Protein AF-A0A8T4UDH0-F1 (afdb_monomer_lite)

Structure (mmCIF, N/CA/C/O backbone):
data_AF-A0A8T4UDH0-F1
#
_entry.id   AF-A0A8T4UDH0-F1
#
loop_
_atom_site.group_PDB
_atom_site.id
_atom_site.type_symbol
_atom_site.label_atom_id
_atom_site.label_alt_id
_atom_site.label_comp_id
_atom_site.label_asym_id
_atom_site.label_entity_id
_atom_site.label_seq_id
_atom_site.pdbx_PDB_ins_code
_atom_site.Cartn_x
_atom_site.Cartn_y
_atom_site.Cartn_z
_atom_site.occupancy
_atom_site.B_iso_or_equiv
_atom_site.auth_seq_id
_atom_site.auth_comp_id
_atom_site.auth_asym_id
_atom_site.auth_atom_id
_atom_site.pdbx_PDB_model_num
ATOM 1 N N . MET A 1 1 ? 23.834 -7.304 -29.381 1.00 79.81 1 MET A N 1
ATOM 2 C CA . MET A 1 1 ? 22.741 -8.231 -29.004 1.00 79.81 1 MET A CA 1
ATOM 3 C C . MET A 1 1 ? 22.684 -8.471 -27.495 1.00 79.81 1 MET A C 1
ATOM 5 O O . MET A 1 1 ? 21.607 -8.334 -26.937 1.00 79.81 1 MET A O 1
ATOM 9 N N . LEU A 1 2 ? 23.800 -8.774 -26.812 1.00 78.12 2 LEU A N 1
ATOM 10 C CA . LEU A 1 2 ? 23.807 -8.934 -25.344 1.00 78.12 2 LEU A CA 1
ATOM 11 C C . LEU A 1 2 ? 23.577 -7.601 -24.593 1.00 78.12 2 LEU A C 1
ATOM 13 O O . LEU A 1 2 ? 22.754 -7.535 -23.687 1.00 78.12 2 LEU A O 1
ATOM 17 N N . GLU A 1 3 ? 24.232 -6.517 -25.021 1.00 76.44 3 GLU A N 1
ATOM 18 C CA . GLU A 1 3 ? 24.111 -5.189 -24.386 1.00 76.44 3 GLU A CA 1
ATOM 19 C C . GLU A 1 3 ? 22.717 -4.562 -24.548 1.00 76.44 3 GLU A C 1
ATOM 21 O O . GLU A 1 3 ? 22.191 -3.939 -23.630 1.00 76.44 3 GLU A O 1
ATOM 26 N N . THR A 1 4 ? 22.062 -4.793 -25.690 1.00 75.81 4 THR A N 1
ATOM 27 C CA . THR A 1 4 ? 20.689 -4.333 -25.953 1.00 75.81 4 THR A CA 1
ATOM 28 C C . THR A 1 4 ? 19.661 -5.025 -25.055 1.00 75.81 4 THR A C 1
ATOM 30 O O . THR A 1 4 ? 18.696 -4.395 -24.636 1.00 75.81 4 THR A O 1
ATOM 33 N N . LEU A 1 5 ? 19.874 -6.303 -24.716 1.00 76.19 5 LEU A N 1
ATOM 34 C CA . LEU A 1 5 ? 19.023 -7.031 -23.767 1.00 76.19 5 LEU A CA 1
ATOM 35 C C . LEU A 1 5 ? 19.244 -6.544 -22.328 1.00 76.19 5 LEU A C 1
ATOM 37 O O . LEU A 1 5 ? 18.282 -6.401 -21.574 1.00 76.19 5 LEU A O 1
ATOM 41 N N . ALA A 1 6 ? 20.491 -6.228 -21.965 1.00 78.62 6 ALA A N 1
ATOM 42 C CA . ALA A 1 6 ? 20.824 -5.676 -20.653 1.00 78.62 6 ALA A CA 1
ATOM 43 C C . ALA A 1 6 ? 20.183 -4.295 -20.420 1.00 78.62 6 ALA A C 1
ATOM 45 O O . ALA A 1 6 ? 19.631 -4.052 -19.349 1.00 78.62 6 ALA A O 1
ATOM 46 N N . LEU A 1 7 ? 20.185 -3.420 -21.434 1.00 74.94 7 LEU A N 1
ATOM 47 C CA . LEU A 1 7 ? 19.553 -2.094 -21.371 1.00 74.94 7 LEU A CA 1
ATOM 48 C C . LEU A 1 7 ? 18.021 -2.158 -21.234 1.00 74.94 7 LEU A C 1
ATOM 50 O O . LEU A 1 7 ? 17.428 -1.335 -20.538 1.00 74.94 7 LEU A O 1
ATOM 54 N N . LEU A 1 8 ? 17.367 -3.146 -21.856 1.00 76.00 8 LEU A N 1
ATOM 55 C CA . LEU A 1 8 ? 15.926 -3.368 -21.684 1.00 76.00 8 LEU A CA 1
ATOM 56 C C . LEU A 1 8 ? 15.591 -3.868 -20.266 1.00 76.00 8 LEU A C 1
ATOM 58 O O . LEU A 1 8 ? 14.603 -3.431 -19.672 1.00 76.00 8 LEU A O 1
ATOM 62 N N . GLY A 1 9 ? 16.429 -4.743 -19.700 1.00 80.75 9 GLY A N 1
ATOM 63 C CA . GLY A 1 9 ? 16.246 -5.278 -18.347 1.00 80.75 9 GLY A CA 1
ATOM 64 C C . GLY A 1 9 ? 16.424 -4.232 -17.240 1.00 80.75 9 GLY A C 1
ATOM 65 O O . GLY A 1 9 ? 15.641 -4.200 -16.289 1.00 80.75 9 GLY A O 1
ATOM 66 N N . THR A 1 10 ? 17.406 -3.336 -17.370 1.00 83.69 10 THR A N 1
ATOM 67 C CA . THR A 1 10 ? 17.651 -2.272 -16.380 1.00 83.69 10 THR A CA 1
ATOM 68 C C . THR A 1 10 ? 16.531 -1.232 -16.347 1.00 83.69 10 THR A C 1
ATOM 70 O O . THR A 1 10 ? 16.120 -0.823 -15.260 1.00 83.69 10 THR A O 1
ATOM 73 N N . GLY A 1 11 ? 15.971 -0.856 -17.504 1.00 85.19 11 GLY A N 1
ATOM 74 C CA . GLY A 1 11 ? 14.815 0.046 -17.573 1.00 85.19 11 GLY A CA 1
ATOM 75 C C . GLY A 1 11 ? 13.563 -0.535 -16.906 1.00 85.19 11 GLY A C 1
ATOM 76 O O . GLY A 1 11 ? 12.871 0.159 -16.161 1.00 85.19 11 GLY A O 1
ATOM 77 N N . PHE A 1 12 ? 13.308 -1.831 -17.106 1.00 86.00 12 PHE A N 1
ATOM 78 C CA . PHE A 1 12 ? 12.179 -2.523 -16.484 1.00 86.00 12 PHE A CA 1
ATOM 79 C C . PHE A 1 12 ? 12.318 -2.620 -14.955 1.00 86.00 12 PHE A C 1
ATOM 81 O O . PHE A 1 12 ? 11.361 -2.356 -14.227 1.00 86.00 12 PHE A O 1
ATOM 88 N N . LEU A 1 13 ? 13.523 -2.918 -14.454 1.00 87.00 13 LEU A N 1
ATOM 89 C CA . LEU A 1 13 ? 13.809 -2.940 -13.014 1.00 87.00 13 LEU A CA 1
ATOM 90 C C . LEU A 1 13 ? 13.610 -1.566 -12.362 1.00 87.00 13 LEU A C 1
ATOM 92 O O . LEU A 1 13 ? 12.994 -1.477 -11.300 1.00 87.00 13 LEU A O 1
ATOM 96 N N . ALA A 1 14 ? 14.074 -0.491 -13.006 1.00 88.69 14 ALA A N 1
ATOM 97 C CA . ALA A 1 14 ? 13.873 0.868 -12.507 1.00 88.69 14 ALA A CA 1
ATOM 98 C C . ALA A 1 14 ? 12.379 1.226 -12.410 1.00 88.69 14 ALA A C 1
ATOM 100 O O . ALA A 1 14 ? 11.940 1.780 -11.401 1.00 88.69 14 ALA A O 1
ATOM 101 N N . LEU A 1 15 ? 11.585 0.847 -13.419 1.00 88.62 15 LEU A N 1
ATOM 102 C CA . LEU A 1 15 ? 10.138 1.061 -13.424 1.00 88.62 15 LEU A CA 1
ATOM 103 C C . LEU A 1 15 ? 9.451 0.337 -12.253 1.00 88.62 15 LEU A C 1
ATOM 105 O O . LEU A 1 15 ? 8.631 0.935 -11.556 1.00 88.62 15 LEU A O 1
ATOM 109 N N . ILE A 1 16 ? 9.815 -0.926 -12.003 1.00 87.50 16 ILE A N 1
ATOM 110 C CA . ILE A 1 16 ? 9.269 -1.717 -10.890 1.00 87.50 16 ILE A CA 1
ATOM 111 C C . ILE A 1 16 ? 9.592 -1.069 -9.545 1.00 87.50 16 ILE A C 1
ATOM 113 O O . ILE A 1 16 ? 8.715 -0.988 -8.689 1.00 87.50 16 ILE A O 1
ATOM 117 N N . ILE A 1 17 ? 10.820 -0.586 -9.348 1.00 89.31 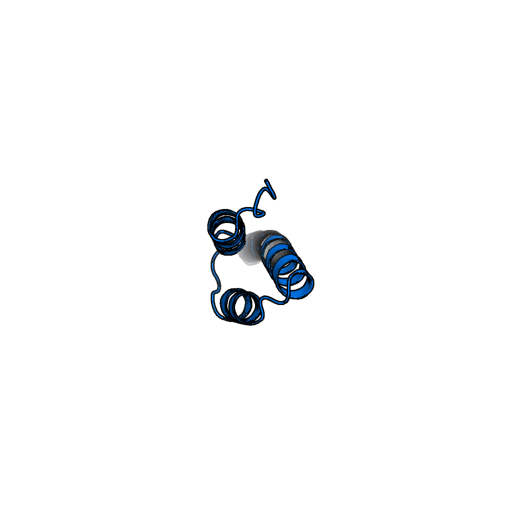17 ILE A N 1
ATOM 118 C CA . ILE A 1 17 ? 11.224 0.047 -8.086 1.00 89.31 17 ILE A CA 1
ATOM 119 C C . ILE A 1 17 ? 10.395 1.310 -7.832 1.00 89.31 17 ILE A C 1
ATOM 121 O O . ILE A 1 17 ? 9.853 1.478 -6.740 1.00 89.31 17 ILE A O 1
ATOM 125 N N . VAL A 1 18 ? 10.238 2.168 -8.844 1.00 91.25 18 VAL A N 1
ATOM 126 C CA . VAL A 1 18 ? 9.434 3.394 -8.726 1.00 91.25 18 VAL A CA 1
ATOM 127 C C . VAL A 1 18 ? 7.971 3.065 -8.424 1.00 91.25 18 VAL A C 1
ATOM 129 O O . VAL A 1 18 ? 7.395 3.640 -7.500 1.00 91.25 18 VAL A O 1
ATOM 132 N N . LEU A 1 19 ? 7.383 2.104 -9.144 1.00 87.12 19 LEU A N 1
ATOM 133 C CA . LEU A 1 19 ? 6.008 1.651 -8.910 1.00 87.12 19 LEU A CA 1
ATOM 134 C C . LEU A 1 19 ? 5.835 1.037 -7.517 1.00 87.12 19 LEU A C 1
ATOM 136 O O . LEU A 1 19 ? 4.841 1.307 -6.849 1.00 87.12 19 LEU A O 1
ATOM 140 N N . SER A 1 20 ? 6.809 0.257 -7.049 1.00 85.75 20 SER A N 1
ATOM 141 C CA . SER A 1 20 ? 6.756 -0.378 -5.734 1.00 85.75 20 SER A CA 1
ATOM 142 C C . SER A 1 20 ? 6.856 0.645 -4.602 1.00 85.75 20 SER A C 1
ATOM 144 O O . SER A 1 20 ? 6.163 0.500 -3.596 1.00 85.75 20 SER A O 1
ATOM 146 N N . ILE A 1 21 ? 7.686 1.684 -4.751 1.00 87.94 21 ILE A N 1
ATOM 147 C CA . ILE A 1 21 ? 7.778 2.783 -3.779 1.00 87.94 21 ILE A CA 1
ATOM 148 C C . ILE A 1 21 ? 6.477 3.585 -3.774 1.00 87.94 21 ILE A C 1
ATOM 150 O O . ILE A 1 21 ? 5.941 3.872 -2.704 1.00 87.94 21 ILE A O 1
ATOM 154 N N . TRP A 1 22 ? 5.943 3.905 -4.955 1.00 85.75 22 TRP A N 1
ATOM 155 C CA . TRP A 1 22 ? 4.661 4.590 -5.091 1.00 85.75 22 TRP A CA 1
ATOM 156 C C . TRP A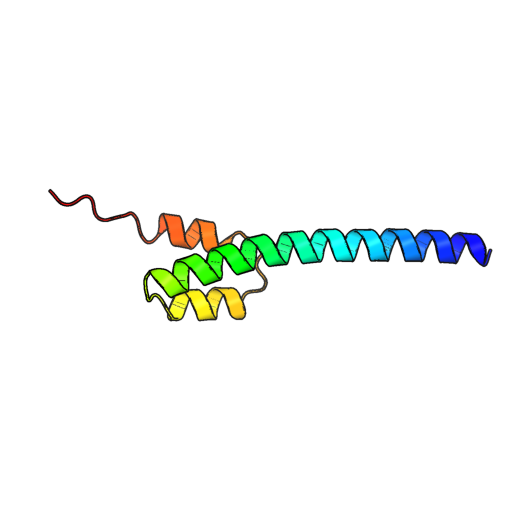 1 22 ? 3.544 3.819 -4.373 1.00 85.75 22 TRP A C 1
ATOM 158 O O . TRP A 1 22 ? 2.910 4.357 -3.466 1.00 85.75 22 TRP A O 1
ATOM 168 N N . GLU A 1 23 ? 3.377 2.533 -4.681 1.00 82.06 23 GLU A N 1
ATOM 169 C CA . GLU A 1 23 ? 2.417 1.640 -4.020 1.00 82.06 23 GLU A CA 1
ATOM 170 C C . GLU A 1 23 ? 2.606 1.580 -2.498 1.00 82.06 23 GLU A C 1
ATOM 172 O O . GLU A 1 23 ? 1.636 1.657 -1.736 1.00 82.06 23 GLU A O 1
ATOM 177 N N . ALA A 1 24 ? 3.855 1.468 -2.036 1.00 83.19 24 ALA A N 1
ATOM 178 C CA . ALA A 1 24 ? 4.174 1.391 -0.616 1.00 83.19 24 ALA A CA 1
ATOM 179 C C . ALA A 1 24 ? 3.791 2.673 0.138 1.00 83.19 24 ALA A C 1
ATOM 181 O O . ALA A 1 24 ? 3.280 2.584 1.256 1.00 83.19 24 ALA A O 1
ATOM 182 N N . ILE A 1 25 ? 3.972 3.852 -0.470 1.00 84.38 25 ILE A N 1
ATOM 183 C CA . ILE A 1 25 ? 3.581 5.137 0.129 1.00 84.38 25 ILE A CA 1
ATOM 184 C C . ILE A 1 25 ? 2.062 5.184 0.337 1.00 84.38 25 ILE A C 1
ATOM 186 O O . ILE A 1 25 ? 1.601 5.481 1.443 1.00 84.38 25 ILE A O 1
ATOM 190 N N . TRP A 1 26 ? 1.276 4.837 -0.687 1.00 77.06 26 TRP A N 1
ATOM 191 C CA . TRP A 1 26 ? -0.187 4.856 -0.591 1.00 77.06 26 TRP A CA 1
ATOM 192 C C . TRP A 1 26 ? -0.728 3.810 0.394 1.00 77.06 26 TRP A C 1
ATOM 194 O O . TRP A 1 26 ? -1.597 4.124 1.216 1.00 77.06 26 TR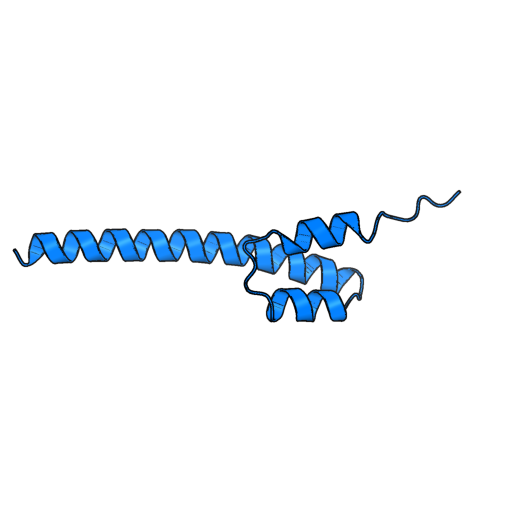P A O 1
ATOM 204 N N . LYS A 1 27 ? -0.178 2.587 0.382 1.00 75.06 27 LYS A N 1
ATOM 205 C CA . LYS A 1 27 ? -0.530 1.534 1.353 1.00 75.06 27 LYS A CA 1
ATOM 206 C C . LYS A 1 27 ? -0.150 1.908 2.780 1.00 75.06 27 LYS A C 1
ATOM 208 O O . LYS A 1 27 ? -0.968 1.753 3.687 1.00 75.06 27 LYS A O 1
ATOM 213 N N . GLY A 1 28 ? 1.058 2.433 2.983 1.00 80.31 28 GLY A N 1
ATOM 214 C CA . GLY A 1 28 ? 1.545 2.873 4.288 1.00 80.31 28 GLY A CA 1
ATOM 215 C C . GLY A 1 28 ? 0.682 3.990 4.872 1.00 80.31 28 GLY A C 1
ATOM 216 O O . GLY A 1 28 ? 0.298 3.929 6.040 1.00 80.31 28 GLY A O 1
ATOM 217 N N . PHE A 1 29 ? 0.284 4.965 4.049 1.00 78.88 29 PHE A N 1
ATOM 218 C CA . PHE A 1 29 ? -0.584 6.058 4.485 1.00 78.88 29 PHE A CA 1
ATOM 219 C C . PHE A 1 29 ? -1.990 5.574 4.883 1.00 78.88 29 PHE A C 1
ATOM 221 O O . PHE A 1 29 ? -2.537 6.018 5.898 1.00 78.88 29 PHE A O 1
ATOM 228 N N . GLY A 1 30 ? -2.557 4.625 4.128 1.00 74.25 30 GLY A N 1
ATOM 229 C CA . GLY A 1 30 ? -3.832 3.981 4.452 1.00 74.25 30 GLY A CA 1
ATOM 230 C C . GLY A 1 30 ? -3.780 3.172 5.752 1.00 74.25 30 GLY A C 1
ATOM 231 O O . GLY A 1 30 ? -4.617 3.361 6.640 1.00 74.25 30 GLY A O 1
ATOM 232 N N . MET A 1 31 ? -2.755 2.328 5.902 1.00 73.62 31 MET A N 1
ATOM 233 C CA . MET A 1 31 ? -2.532 1.541 7.117 1.00 73.62 31 MET A CA 1
ATOM 234 C C . MET A 1 31 ? -2.337 2.437 8.343 1.00 73.62 31 MET A C 1
ATOM 236 O O . MET A 1 31 ? -3.036 2.248 9.338 1.00 73.62 31 MET A O 1
ATOM 240 N N . TRP A 1 32 ? -1.480 3.463 8.257 1.00 77.25 32 TRP A N 1
ATOM 241 C CA . TRP A 1 32 ? -1.219 4.392 9.362 1.00 77.25 32 TRP A CA 1
ATOM 242 C C . TRP A 1 32 ? -2.486 5.114 9.829 1.00 77.25 32 TRP A C 1
ATOM 244 O O . TRP A 1 32 ? -2.730 5.244 11.031 1.00 77.25 32 TRP A O 1
ATOM 254 N N . ARG A 1 33 ? -3.341 5.541 8.890 1.00 73.31 33 ARG A N 1
ATOM 255 C CA . ARG A 1 33 ? -4.611 6.201 9.214 1.00 73.31 33 ARG A CA 1
ATOM 256 C C . ARG A 1 33 ? -5.622 5.242 9.853 1.00 73.31 33 ARG A C 1
ATOM 258 O O . ARG A 1 33 ? -6.303 5.643 10.796 1.00 73.31 33 ARG A O 1
ATOM 265 N N . SER A 1 34 ? -5.723 4.003 9.364 1.00 73.12 34 SER A N 1
ATOM 266 C CA . SER A 1 34 ? -6.641 2.995 9.922 1.00 73.12 34 SER A CA 1
ATOM 267 C C . SER A 1 34 ? -6.231 2.556 11.332 1.00 73.12 34 SER A C 1
ATOM 269 O O . SER A 1 34 ? -7.077 2.517 12.227 1.00 73.12 34 SER A O 1
ATOM 271 N N . ALA A 1 35 ? -4.928 2.348 11.557 1.00 76.31 35 ALA A N 1
ATOM 272 C CA . ALA A 1 35 ? -4.367 1.979 12.851 1.00 76.31 35 ALA A CA 1
ATOM 273 C C . ALA A 1 35 ? -4.608 3.076 13.895 1.00 76.31 35 ALA A C 1
ATOM 275 O O . ALA A 1 35 ? -5.011 2.789 15.019 1.00 76.31 35 ALA A O 1
ATOM 276 N N . ARG A 1 36 ? -4.442 4.350 13.511 1.00 75.88 36 ARG A N 1
ATOM 277 C CA . ARG A 1 36 ? -4.597 5.484 14.434 1.00 75.88 36 ARG A CA 1
ATOM 278 C C . ARG A 1 36 ? -6.044 5.771 14.839 1.00 75.88 36 ARG A C 1
ATOM 280 O O . ARG A 1 36 ? -6.263 6.311 15.916 1.00 75.88 36 ARG A O 1
ATOM 287 N N . ASN A 1 37 ? -7.014 5.407 14.002 1.00 73.12 37 ASN A N 1
ATOM 288 C CA . ASN A 1 37 ? -8.439 5.526 14.324 1.00 73.12 37 ASN A CA 1
ATOM 289 C C . ASN A 1 37 ? -9.035 4.222 14.900 1.00 73.12 37 ASN A C 1
ATOM 291 O O . ASN A 1 37 ? -10.231 4.185 15.169 1.00 73.12 37 ASN A O 1
ATOM 295 N N . GLY A 1 38 ? -8.245 3.153 15.074 1.00 73.69 38 GLY A N 1
ATOM 296 C CA . GLY A 1 38 ? -8.711 1.885 15.651 1.00 73.69 38 GLY A CA 1
ATOM 297 C C . GLY A 1 38 ? -9.576 1.018 14.724 1.00 73.69 38 GLY A C 1
ATOM 298 O O . GLY A 1 38 ? -10.205 0.068 15.185 1.00 73.69 38 GLY A O 1
ATOM 299 N N . HIS A 1 39 ? -9.611 1.293 13.416 1.00 72.94 39 HIS A N 1
ATOM 300 C CA . HIS A 1 39 ? -10.392 0.500 12.459 1.00 72.94 39 HIS A CA 1
ATOM 301 C C . HIS A 1 39 ? -9.566 -0.675 11.911 1.00 72.94 39 HIS A C 1
ATOM 303 O O . HIS A 1 39 ? -9.108 -0.650 10.767 1.00 72.94 39 HIS A O 1
ATOM 309 N N . LEU A 1 40 ? -9.410 -1.726 12.725 1.00 68.25 40 LEU A N 1
ATOM 310 C CA . LEU A 1 40 ? -8.670 -2.952 12.377 1.00 68.25 40 LEU A CA 1
ATOM 311 C C . LEU A 1 40 ? -9.176 -3.628 11.092 1.00 68.25 40 LEU A C 1
ATOM 313 O O . LEU A 1 40 ? -8.374 -4.131 10.311 1.00 68.25 40 LEU A O 1
ATOM 317 N N . VAL A 1 41 ? -10.485 -3.582 10.821 1.00 70.88 41 VAL A N 1
ATOM 318 C CA . VAL A 1 41 ? -11.073 -4.132 9.584 1.00 70.88 41 VAL A CA 1
ATOM 319 C C . VAL A 1 41 ? -10.481 -3.458 8.343 1.00 70.88 41 VAL A C 1
ATOM 321 O O . VAL A 1 41 ? -10.117 -4.132 7.386 1.00 70.88 41 VAL A O 1
ATOM 324 N N . TRP A 1 42 ? -10.297 -2.136 8.378 1.00 73.12 42 TRP A N 1
ATOM 325 C CA . TRP A 1 42 ? -9.712 -1.388 7.263 1.00 73.12 42 TRP A CA 1
ATOM 326 C C . TRP A 1 42 ? -8.211 -1.619 7.112 1.00 73.12 42 TRP A C 1
ATOM 328 O O . TRP A 1 42 ? -7.718 -1.652 5.986 1.00 73.12 42 TRP A O 1
ATOM 338 N N . PHE A 1 43 ? -7.500 -1.840 8.219 1.00 72.50 43 PHE A N 1
ATOM 339 C CA . PHE A 1 43 ? -6.097 -2.247 8.188 1.00 72.50 43 PHE A CA 1
ATOM 340 C C . PHE A 1 43 ? -5.929 -3.579 7.444 1.00 72.50 43 PHE A C 1
ATOM 342 O O . PHE A 1 43 ? -5.125 -3.675 6.519 1.00 72.50 43 PHE A O 1
ATOM 349 N N . VAL A 1 44 ? -6.748 -4.580 7.793 1.00 75.12 44 VAL A N 1
ATOM 350 C CA . VAL A 1 44 ? -6.725 -5.903 7.151 1.00 75.12 44 VAL A CA 1
ATOM 351 C C . VAL A 1 44 ? -7.175 -5.817 5.691 1.00 75.12 44 VAL A C 1
ATOM 353 O O . VAL A 1 44 ? -6.533 -6.413 4.833 1.00 75.12 44 VAL A O 1
ATOM 356 N N . CYS A 1 45 ? -8.201 -5.024 5.364 1.00 74.25 45 CYS A N 1
ATOM 357 C CA . CYS A 1 45 ? -8.602 -4.817 3.970 1.00 74.25 45 CYS A CA 1
ATOM 358 C C . CYS A 1 45 ? -7.472 -4.219 3.118 1.00 74.25 45 CYS A C 1
ATOM 360 O O . CYS A 1 45 ? -7.277 -4.679 2.003 1.00 74.25 45 CYS A O 1
ATOM 362 N N . ILE A 1 46 ? -6.707 -3.244 3.624 1.00 73.38 46 ILE A N 1
ATOM 363 C CA . ILE A 1 46 ? -5.573 -2.638 2.895 1.00 73.38 46 ILE A CA 1
ATOM 364 C C . ILE A 1 46 ? -4.388 -3.599 2.768 1.00 73.38 46 ILE A C 1
ATOM 366 O O . ILE A 1 46 ? -3.657 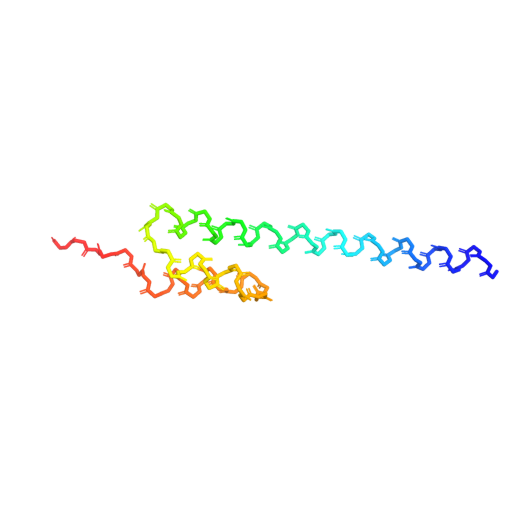-3.550 1.780 1.00 73.38 46 ILE A O 1
ATOM 370 N N . LEU A 1 47 ? -4.209 -4.486 3.746 1.00 73.31 47 LEU A N 1
ATOM 371 C CA . LEU A 1 47 ? -3.187 -5.525 3.699 1.00 73.31 47 LEU A CA 1
ATOM 372 C C . LEU A 1 47 ? -3.524 -6.612 2.663 1.00 73.31 47 LEU A C 1
ATOM 374 O O . LEU A 1 47 ? -2.638 -7.081 1.954 1.00 73.31 47 LEU A O 1
ATOM 378 N N . VAL A 1 48 ? -4.799 -7.002 2.577 1.00 73.50 48 VAL A N 1
ATOM 379 C CA . VAL A 1 48 ? -5.274 -8.106 1.726 1.00 73.50 48 VAL A CA 1
ATOM 380 C C . VAL A 1 48 ? -5.575 -7.642 0.298 1.00 73.50 48 VAL A C 1
ATOM 382 O O . VAL A 1 48 ? -5.308 -8.365 -0.661 1.00 73.50 48 VAL A O 1
ATOM 385 N N . LEU A 1 49 ? -6.104 -6.430 0.123 1.00 69.25 49 LEU A N 1
ATOM 386 C CA . LEU A 1 49 ? -6.415 -5.875 -1.191 1.00 69.25 49 LEU A CA 1
ATOM 387 C C . LEU A 1 49 ? -5.204 -5.105 -1.731 1.00 69.25 49 LEU A C 1
ATOM 389 O O . LEU A 1 49 ? -4.903 -3.992 -1.303 1.00 69.25 49 LEU A O 1
ATOM 393 N N . ASN A 1 50 ? -4.540 -5.671 -2.743 1.00 67.25 50 ASN A N 1
ATOM 394 C CA . ASN A 1 50 ? -3.520 -5.011 -3.574 1.00 67.25 50 ASN A CA 1
ATOM 395 C C . ASN A 1 50 ? -4.129 -3.929 -4.499 1.00 67.25 50 ASN A C 1
ATOM 397 O O . ASN A 1 50 ? -3.879 -3.899 -5.699 1.00 67.25 50 ASN A O 1
ATOM 401 N N . THR A 1 51 ? -4.990 -3.061 -3.973 1.00 63.53 51 THR A N 1
ATOM 402 C CA . THR A 1 51 ? -5.593 -1.972 -4.751 1.00 63.53 51 THR A CA 1
ATOM 403 C C . THR A 1 51 ? -4.703 -0.736 -4.701 1.00 63.53 51 THR A C 1
ATOM 405 O O . THR A 1 51 ? -4.418 -0.250 -3.606 1.00 63.53 51 THR A O 1
ATOM 408 N N . ILE A 1 52 ? -4.321 -0.236 -5.881 1.00 60.06 52 ILE A N 1
ATOM 409 C CA . ILE A 1 52 ? -3.378 0.867 -6.132 1.00 60.06 52 ILE A CA 1
ATOM 410 C C . ILE A 1 52 ? -3.830 2.171 -5.461 1.00 60.06 52 ILE A C 1
ATOM 412 O O . ILE A 1 52 ? -4.490 3.007 -6.073 1.00 60.06 52 ILE A O 1
ATOM 416 N N . GLY A 1 53 ? -3.589 2.322 -4.160 1.00 60.59 53 GLY A N 1
ATOM 417 C CA . GLY A 1 53 ? -3.874 3.541 -3.395 1.00 60.59 53 GLY A CA 1
ATOM 418 C C . GLY A 1 53 ? -5.321 4.062 -3.382 1.00 60.59 53 GLY A C 1
ATOM 419 O O . GLY A 1 53 ? -5.557 5.127 -2.816 1.00 60.59 53 GLY A O 1
ATOM 420 N N . ILE A 1 54 ? -6.300 3.338 -3.944 1.00 69.06 54 ILE A N 1
ATOM 421 C CA . ILE A 1 54 ? -7.711 3.768 -4.034 1.00 69.06 54 ILE A CA 1
ATOM 422 C C . ILE A 1 54 ? -8.477 3.541 -2.720 1.00 69.06 54 ILE A C 1
ATOM 424 O O . ILE A 1 54 ? -9.384 4.285 -2.350 1.00 69.06 54 ILE A O 1
ATOM 428 N N . LEU A 1 55 ? -8.083 2.510 -1.977 1.00 68.06 55 LEU A N 1
ATOM 429 C CA . LEU A 1 55 ? -8.756 2.053 -0.766 1.00 68.06 55 LEU A CA 1
ATOM 430 C C . LEU A 1 55 ? -8.729 3.081 0.391 1.00 68.06 55 LEU A C 1
ATOM 432 O O . LEU A 1 55 ? -9.759 3.268 1.040 1.00 68.06 55 LEU A O 1
ATOM 436 N N . PRO A 1 56 ? -7.633 3.838 0.618 1.00 63.75 56 PRO A N 1
ATOM 437 C CA . PRO A 1 56 ? -7.605 4.953 1.568 1.00 63.75 56 PRO A CA 1
ATOM 438 C C . PRO A 1 56 ? -8.620 6.064 1.258 1.00 63.75 56 PRO A C 1
ATOM 440 O O . PRO A 1 56 ? -9.143 6.686 2.183 1.00 63.75 56 PRO A O 1
ATOM 443 N N . ILE A 1 57 ? -8.906 6.322 -0.023 1.00 67.69 57 ILE A N 1
ATOM 444 C CA . ILE A 1 57 ? -9.861 7.360 -0.446 1.00 67.69 57 ILE A CA 1
ATOM 445 C C . ILE A 1 57 ? -11.285 6.929 -0.084 1.00 67.69 57 ILE A C 1
ATOM 447 O O . ILE A 1 57 ? -12.042 7.719 0.479 1.00 67.69 57 ILE A O 1
ATOM 451 N N . ILE A 1 58 ? -11.621 5.653 -0.304 1.00 69.81 58 ILE A N 1
ATOM 452 C CA . ILE A 1 58 ? -12.913 5.076 0.100 1.00 69.81 58 ILE A CA 1
ATOM 453 C C . ILE A 1 58 ? -13.067 5.116 1.628 1.00 69.81 58 ILE A C 1
ATOM 455 O O . ILE A 1 58 ? -14.134 5.474 2.125 1.00 69.81 58 ILE A O 1
ATOM 459 N N . TYR A 1 59 ? -12.000 4.839 2.388 1.00 65.50 59 TYR A N 1
ATOM 460 C CA . TYR A 1 59 ? -12.029 4.969 3.849 1.00 65.50 59 TYR A CA 1
ATOM 461 C C . TYR A 1 59 ? -12.336 6.401 4.309 1.00 65.50 59 TYR A C 1
ATOM 463 O O . TYR A 1 59 ? -13.144 6.597 5.219 1.00 65.50 59 TYR A O 1
ATOM 471 N N . LEU A 1 60 ? -11.714 7.403 3.674 1.00 64.00 60 LEU A N 1
ATOM 472 C CA . LEU A 1 60 ? -11.958 8.814 3.989 1.00 64.00 60 LEU A CA 1
ATOM 473 C C . LEU A 1 60 ? -13.410 9.231 3.696 1.00 64.00 60 LEU A C 1
ATOM 475 O O . LEU A 1 60 ? -13.956 10.066 4.415 1.00 64.00 60 LEU A O 1
ATOM 479 N N . LEU A 1 61 ? -14.026 8.646 2.662 1.00 66.75 61 LEU A N 1
ATOM 480 C CA . LEU A 1 61 ? -15.416 8.898 2.275 1.00 66.75 61 LEU A CA 1
ATOM 481 C C . LEU A 1 61 ? -16.432 8.200 3.194 1.00 66.75 61 LEU A C 1
ATOM 483 O O . LEU A 1 61 ? -17.476 8.780 3.483 1.00 66.75 61 LEU A O 1
ATOM 487 N N . LEU A 1 62 ? -16.138 6.985 3.675 1.00 67.81 62 LEU A N 1
ATOM 488 C CA . 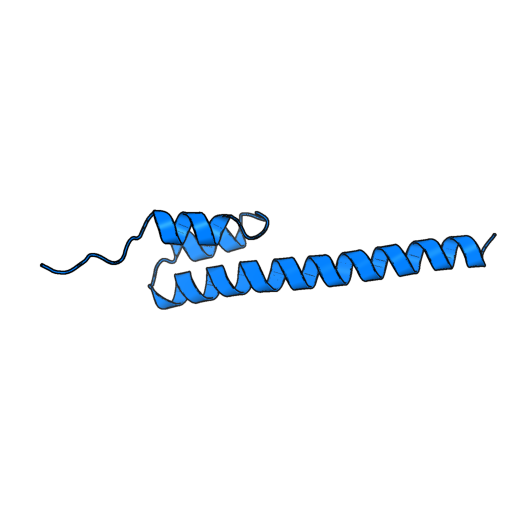LEU A 1 62 ? -17.050 6.212 4.534 1.00 67.81 62 LEU A CA 1
ATOM 489 C C . LEU A 1 62 ? -17.081 6.685 5.992 1.00 67.81 62 LEU A C 1
ATOM 491 O O . LEU A 1 62 ? -18.100 6.522 6.661 1.00 67.81 62 LEU A O 1
ATOM 495 N N . HIS A 1 63 ? -15.997 7.288 6.485 1.00 62.47 63 HIS A N 1
ATOM 496 C CA . HIS A 1 63 ? -15.940 7.858 7.832 1.00 62.47 63 HIS A CA 1
ATOM 497 C C . HIS A 1 63 ? -15.723 9.377 7.792 1.00 62.47 63 HIS A C 1
ATOM 499 O O . HIS A 1 63 ? -14.649 9.864 8.167 1.00 62.47 63 HIS A O 1
ATOM 505 N N . PRO A 1 64 ? -16.733 10.169 7.389 1.00 60.72 64 PRO A N 1
ATOM 506 C CA . PRO A 1 64 ? -16.668 11.606 7.580 1.00 60.72 64 PRO A CA 1
ATOM 507 C C . PRO A 1 64 ? -16.582 11.892 9.084 1.00 60.72 64 PRO A C 1
ATOM 509 O O . PRO A 1 64 ? -17.360 11.357 9.879 1.00 60.72 64 PRO A O 1
ATOM 512 N N . LYS A 1 65 ? -15.627 12.740 9.500 1.00 60.06 65 LYS A N 1
ATOM 513 C CA . LYS A 1 65 ? -15.550 13.226 10.886 1.00 60.06 65 LYS A CA 1
ATOM 514 C C . LYS A 1 65 ? -16.930 13.741 11.281 1.00 60.06 65 LYS A C 1
ATOM 516 O O . LYS A 1 65 ? -17.404 14.720 10.705 1.00 60.06 65 LYS A O 1
ATOM 521 N N . LYS A 1 66 ? -17.567 13.086 12.256 1.00 57.72 66 LYS A N 1
ATOM 522 C CA . LYS A 1 66 ? -18.860 13.504 12.800 1.00 57.72 66 LYS A CA 1
ATOM 523 C C . LYS A 1 66 ? -18.699 14.949 13.277 1.00 57.72 66 LYS A C 1
ATOM 525 O O . LYS A 1 66 ? -18.046 15.190 14.293 1.00 57.72 66 LYS A O 1
ATOM 530 N N . LYS A 1 67 ? -19.225 15.917 12.515 1.00 52.78 67 LYS A N 1
ATOM 531 C CA . LYS A 1 67 ? -19.344 17.303 12.977 1.00 52.78 67 LYS A CA 1
ATOM 532 C C . LYS A 1 67 ? -20.261 17.248 14.192 1.00 52.78 67 LYS A C 1
ATOM 534 O O . LYS A 1 67 ? -21.454 16.984 14.061 1.00 52.78 67 LYS A O 1
ATOM 539 N N . ARG A 1 68 ? -19.665 17.378 15.375 1.00 50.47 68 ARG A N 1
ATOM 540 C CA . ARG A 1 68 ? -20.385 17.530 16.637 1.00 50.47 68 ARG A CA 1
ATOM 541 C C . ARG A 1 68 ? -21.219 18.811 16.498 1.00 50.47 68 ARG A C 1
ATOM 543 O O . ARG A 1 68 ? -20.638 19.856 16.211 1.00 50.47 68 ARG A O 1
ATOM 550 N N . LYS A 1 69 ? -22.548 18.681 16.564 1.00 47.75 69 LYS A N 1
ATOM 551 C CA . LYS A 1 69 ? -23.440 19.810 16.858 1.00 47.75 69 LYS A CA 1
ATOM 552 C C . LYS A 1 69 ? -23.209 20.246 18.297 1.00 47.75 69 LYS A C 1
ATOM 554 O O . LYS A 1 69 ? -22.909 19.343 19.115 1.00 47.75 69 LYS A O 1
#

Sequence (69 aa):
MLETLALLGTGFLALIIV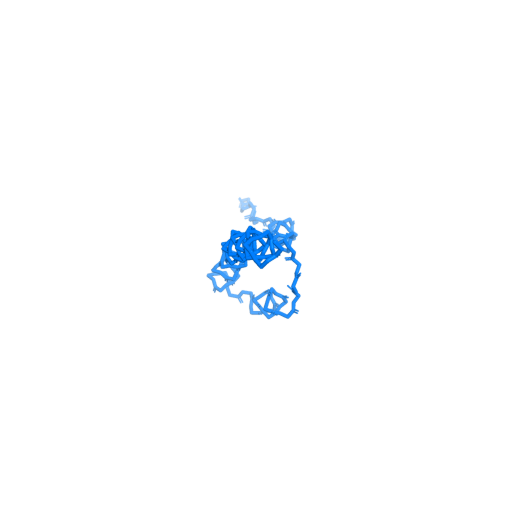LSIWEAIWKGFGMWRSARNGHLVWFVCILVLNTIGILPIIYLLLHPKKKRK

Secondary structure (DSSP, 8-state):
-HHHHHHHHHHHHHHHHHHHHHHHHHHHHHHHHHHHTT-HHHHHHHHH---SS-HHHHHHHHS------

Radius of gyration: 18.07 Å; chains: 1; bounding box: 48×29×46 Å

pLDDT: mean 73.98, std 9.6, range [47.75, 91.25]

Foldseek 3Di:
DVVVVVVVVVVVVVVVVVQVVQQCVLLVVQLVVCVVVVNVVSNVVSVPDSDRSVSSVVVCVVDPPPPDD